Protein AF-A0ABD2Z4D5-F1 (afdb_monomer_lite)

Foldseek 3Di:
DDDDDDDDDPPPDDDPPQDPDPVVLVVQLVVQLVPAPDPVSNVVSNVVSVVSVVVSVVVVVVVVVVVVVVVVVVVVVVVVVVVVVVVVVVVVVVVVVVVVVVVVVVVVVVVVVVVVVVVVVVVVVVVVVVVVVVVVVVCVVVVPPPPPDPPPDDD

Radius of gyration: 56.02 Å; chains: 1; bounding box: 103×20×176 Å

Secondary structure (DSSP, 8-state):
-------------------SSHHHHHHHHHHHHHT-SSHHHHHHHHHHHHHHHHHHHHHHHHHHHHHHHHHHHHHHHHHHHHHHHHHHHHHHHHHHHHHHHHHHHHHHHHHHHHHHHHHHHHHHHHHHHHHHHHHHHHHHHH-TT----------

Organism: NCBI:txid153742

Structure (mmCIF, N/CA/C/O backbone):
data_AF-A0ABD2Z4D5-F1
#
_entry.id   AF-A0ABD2Z4D5-F1
#
loop_
_atom_site.group_PDB
_atom_site.id
_atom_site.type_symbol
_atom_site.label_atom_id
_atom_site.label_alt_id
_atom_site.label_comp_id
_atom_site.label_asym_id
_atom_site.label_entity_id
_atom_site.label_seq_id
_atom_site.pdbx_PDB_ins_code
_atom_site.Cartn_x
_atom_site.Cartn_y
_atom_site.Cartn_z
_atom_site.occupancy
_atom_site.B_iso_or_equiv
_atom_site.auth_seq_id
_atom_site.auth_comp_id
_atom_site.auth_asym_id
_atom_site.auth_atom_id
_atom_site.pdbx_PDB_model_num
ATOM 1 N N . MET A 1 1 ? -31.231 -10.212 92.737 1.00 37.56 1 MET A N 1
ATOM 2 C CA . MET A 1 1 ? -31.276 -8.892 92.064 1.00 37.56 1 MET A CA 1
ATOM 3 C C . MET A 1 1 ? -29.879 -8.637 91.520 1.00 37.56 1 MET A C 1
ATOM 5 O O . MET A 1 1 ? -28.975 -8.630 92.331 1.00 37.56 1 MET A O 1
ATOM 9 N N . ARG A 1 2 ? -29.571 -8.487 90.236 1.00 37.44 2 ARG A N 1
ATOM 10 C CA . ARG A 1 2 ? -30.305 -8.471 88.964 1.00 37.44 2 ARG A CA 1
ATOM 11 C C . ARG A 1 2 ? -29.218 -8.735 87.899 1.00 37.44 2 ARG A C 1
ATOM 13 O O . ARG A 1 2 ? -28.135 -8.176 88.020 1.00 37.44 2 ARG A O 1
ATOM 20 N N . GLN A 1 3 ? -29.515 -9.577 86.913 1.00 41.62 3 GLN A N 1
ATOM 21 C CA . GLN A 1 3 ? -28.791 -9.668 85.636 1.00 41.62 3 GLN A CA 1
ATOM 22 C C . GLN A 1 3 ? -28.778 -8.304 84.931 1.00 41.62 3 GLN A C 1
ATOM 24 O O . GLN A 1 3 ? -29.762 -7.578 85.073 1.00 41.62 3 GLN A O 1
ATOM 29 N N . LEU A 1 4 ? -27.746 -8.020 84.130 1.00 44.22 4 LEU A N 1
ATOM 30 C CA . LEU A 1 4 ? -27.842 -7.209 82.910 1.00 44.22 4 LEU A CA 1
ATOM 31 C C . LEU A 1 4 ? -26.733 -7.635 81.930 1.00 44.22 4 LEU A C 1
ATOM 33 O O . LEU A 1 4 ? -25.563 -7.296 82.097 1.00 44.22 4 LEU A O 1
ATOM 37 N N . GLU A 1 5 ? -27.143 -8.412 80.930 1.00 43.78 5 GLU A N 1
ATOM 38 C CA . GLU A 1 5 ? -26.476 -8.589 79.640 1.00 43.78 5 GLU A CA 1
ATOM 39 C C . GLU A 1 5 ? -26.716 -7.346 78.770 1.00 43.78 5 GLU A C 1
ATOM 41 O O . GLU A 1 5 ? -27.812 -6.788 78.802 1.00 43.78 5 GLU A O 1
ATOM 46 N N . THR A 1 6 ? -25.753 -6.982 77.919 1.00 32.75 6 THR A N 1
ATOM 47 C CA . THR A 1 6 ? -26.018 -6.251 76.666 1.00 32.75 6 THR A CA 1
ATOM 48 C C . THR A 1 6 ? -25.027 -6.695 75.593 1.00 32.75 6 THR A C 1
ATOM 50 O O . THR A 1 6 ? -23.907 -6.201 75.500 1.00 32.75 6 THR A O 1
ATOM 53 N N . THR A 1 7 ? -25.470 -7.716 74.864 1.00 32.50 7 THR A N 1
ATOM 54 C CA . THR A 1 7 ? -25.419 -7.907 73.405 1.00 32.50 7 THR A CA 1
ATOM 55 C C . THR A 1 7 ? -24.371 -7.144 72.588 1.00 32.50 7 THR A C 1
ATOM 57 O O . THR A 1 7 ? -24.482 -5.945 72.334 1.00 32.50 7 THR A O 1
ATOM 60 N N . THR A 1 8 ? -23.439 -7.943 72.072 1.00 34.38 8 THR A N 1
ATOM 61 C CA . THR A 1 8 ? -22.749 -7.873 70.779 1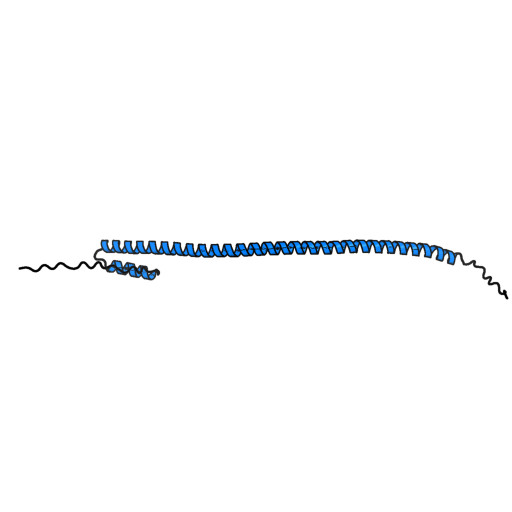.00 34.38 8 THR A CA 1
ATOM 62 C C . THR A 1 8 ? -23.567 -7.193 69.673 1.00 34.38 8 THR A C 1
ATOM 64 O O . THR A 1 8 ? -24.675 -7.625 69.366 1.00 34.38 8 THR A O 1
ATOM 67 N N . SER A 1 9 ? -22.985 -6.174 69.035 1.00 33.88 9 SER A N 1
ATOM 68 C CA . SER A 1 9 ? -23.431 -5.655 67.740 1.00 33.88 9 SER A CA 1
ATOM 69 C C . SER A 1 9 ? -22.491 -6.220 66.675 1.00 33.88 9 SER A C 1
ATOM 71 O O . SER A 1 9 ? -21.377 -5.729 66.501 1.00 33.88 9 SER A O 1
ATOM 73 N N . GLU A 1 10 ? -22.914 -7.304 66.026 1.00 31.98 10 GLU A N 1
ATOM 74 C CA . GLU A 1 10 ? -22.268 -7.844 64.829 1.00 31.98 10 GLU A CA 1
ATOM 75 C C . GLU A 1 10 ? -22.596 -6.934 63.645 1.00 31.98 10 GLU A C 1
ATOM 77 O O . GLU A 1 10 ? -23.712 -6.914 63.128 1.00 31.98 10 GLU A O 1
ATOM 82 N N . ASP A 1 11 ? -21.601 -6.152 63.240 1.00 34.03 11 ASP A N 1
ATOM 83 C CA . ASP A 1 11 ? -21.601 -5.399 61.996 1.00 34.03 11 ASP A CA 1
ATOM 84 C C . ASP A 1 11 ? -21.373 -6.395 60.848 1.00 34.03 11 ASP A C 1
ATOM 86 O O . ASP A 1 11 ? -20.243 -6.774 60.520 1.00 34.03 11 ASP A O 1
ATOM 90 N N . ALA A 1 12 ? -22.469 -6.921 60.300 1.00 34.72 12 ALA A N 1
ATOM 91 C CA . ALA A 1 12 ? -22.448 -7.841 59.171 1.00 34.72 12 ALA A CA 1
ATOM 92 C C . ALA A 1 12 ? -22.035 -7.087 57.897 1.00 34.72 12 ALA A C 1
ATOM 94 O O . ALA A 1 12 ? -22.860 -6.647 57.094 1.00 34.72 12 ALA A O 1
ATOM 95 N N . SER A 1 13 ? -20.722 -6.956 57.712 1.00 42.91 13 SER A N 1
ATOM 96 C CA . SER A 1 13 ? -20.110 -6.582 56.440 1.00 42.91 13 SER A CA 1
ATOM 97 C C . SER A 1 13 ? -20.478 -7.626 55.386 1.00 42.91 13 SER A C 1
ATOM 99 O O . SER A 1 13 ? -19.969 -8.746 55.381 1.00 42.91 13 SER A O 1
ATOM 101 N N . THR A 1 14 ? -21.394 -7.264 54.493 1.00 41.78 14 THR A N 1
ATOM 102 C CA . THR A 1 14 ? -21.738 -8.058 53.312 1.00 41.78 14 THR A CA 1
ATOM 103 C C . THR A 1 14 ? -20.551 -8.035 52.339 1.00 41.78 14 THR A C 1
ATOM 105 O O . THR A 1 14 ? -20.038 -6.955 52.033 1.00 41.78 14 THR A O 1
ATOM 108 N N . PRO A 1 15 ? -20.073 -9.194 51.851 1.00 40.03 15 PRO A N 1
ATOM 109 C CA . PRO A 1 15 ? -18.911 -9.256 50.975 1.00 40.03 15 PRO A CA 1
ATOM 110 C C . PRO A 1 15 ? -19.251 -8.657 49.606 1.00 40.03 15 PRO A C 1
ATOM 112 O O . PRO A 1 15 ? -20.150 -9.119 48.905 1.00 40.03 15 PRO A O 1
ATOM 115 N N . SER A 1 16 ? -18.504 -7.627 49.218 1.00 42.66 16 SER A N 1
ATOM 116 C CA . SER A 1 16 ? -18.571 -6.949 47.926 1.00 42.66 16 SER A CA 1
ATOM 117 C C . SER A 1 16 ? -18.019 -7.834 46.801 1.00 42.66 16 SER A C 1
ATOM 119 O O . SER A 1 16 ? -16.906 -7.627 46.328 1.00 42.66 16 SER A O 1
ATOM 121 N N . ASN A 1 17 ? -18.788 -8.832 46.372 1.00 55.88 17 ASN A N 1
ATOM 122 C CA . ASN A 1 17 ? -18.587 -9.511 45.093 1.00 55.88 17 ASN A CA 1
ATOM 123 C C . ASN A 1 17 ? -19.688 -9.033 44.145 1.00 55.88 17 ASN A C 1
ATOM 125 O O . ASN A 1 17 ? -20.727 -9.680 44.017 1.00 55.88 17 ASN A O 1
ATOM 129 N N . LEU A 1 18 ? -19.499 -7.846 43.555 1.00 65.00 18 LEU A N 1
ATOM 130 C CA . LEU A 1 18 ? -20.475 -7.285 42.621 1.00 65.00 18 L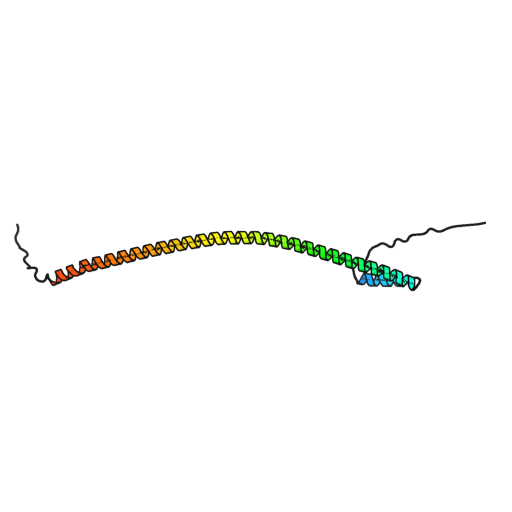EU A CA 1
ATOM 131 C C . LEU A 1 18 ? -20.572 -8.176 41.370 1.00 65.00 18 LEU A C 1
ATOM 133 O O . LEU A 1 18 ? -19.537 -8.578 40.827 1.00 65.00 18 LEU A O 1
ATOM 137 N N . PRO A 1 19 ? -21.786 -8.497 40.900 1.00 68.81 19 PRO A N 1
ATOM 138 C CA . PRO A 1 19 ? -21.946 -9.299 39.702 1.00 68.81 19 PRO A CA 1
ATOM 139 C C . PRO A 1 19 ? -21.519 -8.546 38.436 1.00 68.81 19 PRO A C 1
ATOM 141 O O . PRO A 1 19 ? -21.759 -7.357 38.296 1.00 68.81 19 PRO A O 1
ATOM 144 N N . VAL A 1 20 ? -20.917 -9.255 37.480 1.00 67.94 20 VAL A N 1
ATOM 145 C CA . VAL A 1 20 ? -20.564 -8.713 36.147 1.00 67.94 20 VAL A CA 1
ATOM 146 C C . VAL A 1 20 ? -21.629 -9.068 35.094 1.00 67.94 20 VAL A C 1
ATOM 148 O O . VAL A 1 20 ? -21.680 -8.480 34.026 1.00 67.94 20 VAL A O 1
ATOM 151 N N . ASP A 1 21 ? -22.513 -10.021 35.399 1.00 75.88 21 ASP A N 1
ATOM 152 C CA . ASP A 1 21 ? -23.522 -10.551 34.476 1.00 75.88 21 ASP A CA 1
ATOM 153 C C . ASP A 1 21 ? -24.917 -9.996 34.803 1.00 75.88 21 ASP A C 1
ATOM 155 O O . ASP A 1 21 ? -25.311 -9.974 35.971 1.00 75.88 21 ASP A O 1
ATOM 159 N N . GLY A 1 22 ? -25.667 -9.581 33.778 1.00 71.31 22 GLY A N 1
ATOM 160 C CA . GLY A 1 22 ? -26.996 -8.972 33.907 1.00 71.31 22 GLY A CA 1
ATOM 161 C C . GLY A 1 22 ? -27.987 -9.855 34.667 1.00 71.31 22 GLY A C 1
ATOM 162 O O . GLY A 1 22 ? -28.680 -9.370 35.556 1.00 71.31 22 GLY A O 1
ATOM 163 N N . ALA A 1 23 ? -27.962 -11.169 34.421 1.00 75.06 23 ALA A N 1
ATOM 164 C CA . ALA A 1 23 ? -28.837 -12.125 35.107 1.00 75.06 23 ALA A CA 1
ATOM 165 C C . ALA A 1 23 ? -28.609 -12.162 36.631 1.00 75.06 23 ALA A C 1
ATOM 167 O O . ALA A 1 23 ? -29.531 -12.405 37.406 1.00 75.06 23 ALA A O 1
ATOM 168 N N . LYS A 1 24 ? -27.387 -11.866 37.082 1.00 86.94 24 LYS A N 1
ATOM 169 C CA . LYS A 1 24 ? -27.042 -11.843 38.507 1.00 86.94 24 LYS A CA 1
ATOM 170 C C . LYS A 1 24 ? -27.459 -10.540 39.193 1.00 86.94 24 LYS A C 1
ATOM 172 O O . LYS A 1 24 ? -27.634 -10.534 40.409 1.00 86.94 24 LYS A O 1
ATOM 177 N N . TRP A 1 25 ? -27.610 -9.446 38.442 1.00 90.25 25 TRP A N 1
ATOM 178 C CA . TRP A 1 25 ? -28.141 -8.184 38.968 1.00 90.25 25 TRP A CA 1
ATOM 179 C C . TRP A 1 25 ? -29.637 -8.283 39.255 1.00 90.25 25 TRP A C 1
ATOM 181 O O . TRP A 1 25 ? -30.079 -7.803 40.300 1.00 90.25 25 TRP A O 1
ATOM 191 N N . ASP A 1 26 ? -30.381 -8.975 38.389 1.00 90.12 26 ASP A N 1
ATOM 192 C CA . ASP A 1 26 ? -31.809 -9.244 38.580 1.00 90.12 26 ASP A CA 1
ATOM 193 C C . ASP A 1 26 ? -32.051 -10.080 39.848 1.00 90.12 26 ASP A C 1
ATOM 195 O O . ASP A 1 26 ? -32.858 -9.709 40.703 1.00 90.12 26 ASP A O 1
ATOM 199 N N . GLU A 1 27 ? -31.301 -11.174 40.021 1.00 90.94 27 GLU A N 1
ATOM 200 C CA . GLU A 1 27 ? -31.387 -12.032 41.210 1.00 90.94 27 GLU A CA 1
ATOM 201 C C . GLU A 1 27 ? -31.007 -11.286 42.497 1.00 90.94 27 GLU A C 1
ATOM 203 O O . GLU A 1 27 ? -31.696 -11.405 43.513 1.00 90.94 27 GLU A O 1
ATOM 208 N N . LEU A 1 28 ? -29.936 -10.486 42.462 1.00 91.62 28 LEU A N 1
ATOM 209 C CA . LEU A 1 28 ? -29.464 -9.727 43.619 1.00 91.62 28 LEU A CA 1
ATOM 210 C C . LEU A 1 28 ? -30.457 -8.631 44.028 1.00 91.62 28 LEU A C 1
ATOM 212 O O . LEU A 1 28 ? -30.705 -8.450 45.220 1.00 91.62 28 LEU A O 1
ATOM 216 N N . LEU A 1 29 ? -31.076 -7.950 43.058 1.00 93.12 29 LEU A N 1
ATOM 217 C CA . LEU A 1 29 ? -32.112 -6.949 43.307 1.00 93.12 29 LEU A CA 1
ATOM 218 C C . LEU A 1 29 ? -33.355 -7.572 43.954 1.00 93.12 29 LEU A C 1
ATOM 220 O O . LEU A 1 29 ? -33.835 -7.078 44.975 1.00 93.12 29 LEU A O 1
ATOM 224 N N . VAL A 1 30 ? -33.864 -8.666 43.378 1.00 94.06 30 VAL A N 1
ATOM 225 C CA . VAL A 1 30 ? -35.057 -9.356 43.890 1.00 94.06 30 VAL A CA 1
ATOM 226 C C . VAL A 1 30 ? -34.796 -9.927 45.283 1.00 94.06 30 VAL A C 1
ATOM 228 O O . VAL A 1 30 ? -35.632 -9.771 46.172 1.00 94.06 30 VAL A O 1
ATOM 231 N N . ASN A 1 31 ? -33.629 -10.533 45.508 1.00 93.56 31 ASN A N 1
ATOM 232 C CA . ASN A 1 31 ? -33.254 -11.077 46.810 1.00 93.56 31 ASN A CA 1
ATOM 233 C C . ASN A 1 31 ? -33.138 -9.979 47.886 1.00 93.56 31 ASN A C 1
ATOM 235 O O . ASN A 1 31 ? -33.664 -10.136 48.986 1.00 93.56 31 ASN A O 1
ATOM 239 N N . GLU A 1 32 ? -32.512 -8.840 47.579 1.00 93.25 32 GLU A N 1
ATOM 240 C CA . GLU A 1 32 ? -32.422 -7.709 48.516 1.00 93.25 32 GLU A CA 1
ATOM 241 C C . GLU A 1 32 ? -33.792 -7.100 48.845 1.00 93.25 32 GLU A C 1
ATOM 243 O O . GLU A 1 32 ? -34.065 -6.759 49.997 1.00 93.25 32 GLU A O 1
ATOM 248 N N . MET A 1 33 ? -34.697 -7.009 47.867 1.00 93.25 33 MET A N 1
ATOM 249 C CA . MET A 1 33 ? -36.057 -6.522 48.107 1.00 93.25 33 MET A CA 1
ATOM 250 C C . MET A 1 33 ? -36.907 -7.511 48.919 1.00 93.25 33 MET A C 1
ATOM 252 O O . MET A 1 33 ? -37.667 -7.081 49.786 1.00 93.25 33 MET A O 1
ATOM 256 N N . MET A 1 34 ? -36.775 -8.821 48.685 1.00 92.25 34 MET A N 1
A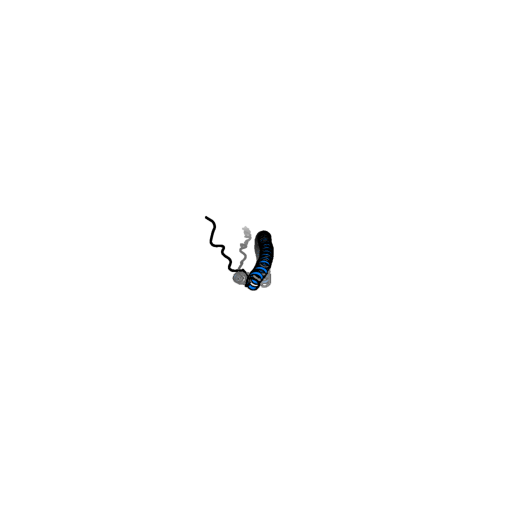TOM 257 C CA . MET A 1 34 ? -37.522 -9.858 49.418 1.00 92.25 34 MET A CA 1
ATOM 258 C C . MET A 1 34 ? -37.114 -9.963 50.892 1.00 92.25 34 MET A C 1
ATOM 260 O O . MET A 1 34 ? -37.938 -10.327 51.726 1.00 92.25 34 MET A O 1
ATOM 264 N N . ASN A 1 35 ? -35.873 -9.601 51.224 1.00 93.56 35 ASN A N 1
ATOM 265 C CA . ASN A 1 35 ? -35.365 -9.582 52.599 1.00 93.56 35 ASN A CA 1
ATOM 266 C C . ASN A 1 35 ? -35.639 -8.258 53.341 1.00 93.56 35 ASN A C 1
ATOM 268 O O . ASN A 1 35 ? -35.149 -8.059 54.454 1.00 93.56 35 ASN A O 1
ATOM 272 N N . SER A 1 36 ? -36.399 -7.339 52.740 1.00 94.75 36 SER A N 1
ATOM 273 C CA . SER A 1 36 ? -36.720 -6.050 53.353 1.00 94.75 36 SER A CA 1
ATOM 274 C C . SER A 1 36 ? -37.814 -6.158 54.421 1.00 94.75 36 SER A C 1
ATOM 276 O O . SER A 1 36 ? -38.735 -6.969 54.336 1.00 94.75 36 SER A O 1
ATOM 278 N N . THR A 1 37 ? -37.736 -5.300 55.439 1.00 92.25 37 THR A N 1
ATOM 279 C CA . THR A 1 37 ? -38.720 -5.261 56.547 1.00 92.25 37 THR A CA 1
ATOM 280 C C . THR A 1 37 ? -39.862 -4.271 56.317 1.00 92.25 37 THR A C 1
ATOM 282 O O . THR A 1 37 ? -40.870 -4.301 57.023 1.00 92.25 37 THR A O 1
ATOM 285 N N . SER A 1 38 ? -39.727 -3.383 55.331 1.00 94.81 38 SER A N 1
ATOM 286 C CA . SER A 1 38 ? -40.756 -2.423 54.938 1.00 94.81 38 SER A CA 1
ATOM 287 C C . SER A 1 38 ? -40.584 -2.003 53.482 1.00 94.81 38 SER A C 1
ATOM 289 O O . SER A 1 38 ? -39.517 -2.159 52.892 1.00 94.81 38 SER A O 1
ATOM 291 N N . VAL A 1 39 ? -41.622 -1.390 52.913 1.00 93.56 39 VAL A N 1
ATOM 292 C CA . VAL A 1 39 ? -41.579 -0.852 51.546 1.00 93.56 39 VAL A CA 1
ATOM 293 C C . VAL A 1 39 ? -40.484 0.210 51.380 1.00 93.56 39 VAL A C 1
ATOM 295 O O . VAL A 1 39 ? -39.875 0.300 50.316 1.00 93.56 39 VAL A O 1
ATOM 298 N N . ASP A 1 40 ? -40.206 1.012 52.408 1.00 95.19 40 ASP A N 1
ATOM 299 C CA . ASP A 1 40 ? -39.171 2.046 52.324 1.00 95.19 40 ASP A CA 1
ATOM 300 C C . ASP A 1 40 ? -37.755 1.464 52.454 1.00 95.19 40 ASP A C 1
ATOM 302 O O . ASP A 1 40 ? -36.851 1.913 51.747 1.00 95.19 40 ASP A O 1
ATOM 306 N N . ASP A 1 41 ? -37.582 0.401 53.248 1.00 93.31 41 ASP A N 1
ATOM 307 C CA . ASP A 1 41 ? -36.348 -0.401 53.290 1.00 93.31 41 ASP A CA 1
ATOM 308 C C . ASP A 1 41 ? -36.093 -1.091 51.935 1.00 93.31 41 ASP A C 1
ATOM 310 O O . ASP A 1 41 ? -34.998 -0.997 51.381 1.00 93.31 41 ASP A O 1
ATOM 314 N N . ALA A 1 42 ? -37.131 -1.669 51.316 1.00 95.56 42 ALA A N 1
ATOM 315 C CA . ALA A 1 42 ? -37.049 -2.256 49.976 1.00 95.56 42 ALA A CA 1
ATOM 316 C C . ALA A 1 42 ? -36.580 -1.236 48.926 1.00 95.56 42 ALA A C 1
ATOM 318 O O . ALA A 1 42 ? -35.702 -1.528 48.115 1.00 95.56 42 ALA A O 1
ATOM 319 N N . LYS A 1 43 ? -37.136 -0.014 48.952 1.00 94.69 43 LYS A N 1
ATOM 320 C CA . LYS A 1 43 ? -36.734 1.078 48.047 1.00 94.69 43 LYS A CA 1
ATOM 321 C C . LYS A 1 43 ? -35.292 1.514 48.280 1.00 94.69 43 LYS A C 1
ATOM 323 O O . LYS A 1 43 ? -34.591 1.804 47.313 1.00 94.69 43 LYS A O 1
ATOM 328 N N . PHE A 1 44 ? -34.858 1.601 49.537 1.00 95.38 44 PHE A N 1
ATOM 329 C CA . PHE A 1 44 ? -33.481 1.959 49.870 1.00 95.38 44 PHE A CA 1
ATOM 330 C C . PHE A 1 44 ? -32.497 0.915 49.331 1.00 95.38 44 PHE A C 1
ATOM 332 O O . PHE A 1 44 ? -31.541 1.269 48.639 1.00 95.38 44 PHE A O 1
ATOM 339 N N . ARG A 1 45 ? -32.776 -0.370 49.572 1.00 93.69 45 ARG A N 1
ATOM 340 C CA . ARG A 1 45 ? -31.971 -1.487 49.062 1.00 93.69 45 ARG A CA 1
ATOM 341 C C . ARG A 1 45 ? -31.936 -1.511 47.538 1.00 93.69 45 ARG A C 1
ATOM 343 O O . ARG A 1 45 ? -30.854 -1.567 46.963 1.00 93.69 45 ARG A O 1
ATOM 350 N N . ALA A 1 46 ? -33.089 -1.356 46.885 1.00 95.25 46 ALA A N 1
ATOM 351 C CA . ALA A 1 46 ? -33.177 -1.287 45.428 1.00 95.25 46 ALA A CA 1
ATOM 352 C C . ALA A 1 46 ? -32.341 -0.136 44.846 1.00 95.25 46 ALA A C 1
ATOM 354 O O . ALA A 1 46 ? -31.594 -0.345 43.894 1.00 95.25 46 ALA A O 1
ATOM 355 N N . ARG A 1 47 ? -32.400 1.064 45.444 1.00 95.06 47 ARG A N 1
ATOM 356 C CA . ARG A 1 47 ? -31.549 2.194 45.025 1.00 95.06 47 ARG A CA 1
ATOM 357 C C . ARG A 1 47 ? -30.068 1.867 45.145 1.00 95.06 47 ARG A C 1
ATOM 359 O O . ARG A 1 47 ? -29.334 2.105 44.197 1.00 95.06 47 ARG A O 1
ATOM 366 N N . LYS A 1 48 ? -29.641 1.284 46.266 1.00 93.56 48 LYS A N 1
ATOM 367 C CA . LYS A 1 48 ? -28.236 0.918 46.483 1.00 93.56 48 LYS A CA 1
ATOM 368 C C . LYS A 1 48 ? -27.741 -0.102 45.451 1.00 93.56 48 LYS A C 1
ATOM 370 O O . LYS A 1 48 ? -26.630 0.026 44.948 1.00 93.56 48 LYS A O 1
ATOM 375 N N . VAL A 1 49 ? -28.565 -1.095 45.108 1.00 94.25 49 VAL A N 1
ATOM 376 C CA . VAL A 1 49 ? -28.239 -2.080 44.062 1.00 94.25 49 VAL A CA 1
ATOM 377 C C . VAL A 1 49 ? -28.127 -1.411 42.689 1.00 94.25 49 VAL A C 1
ATOM 379 O O . VAL A 1 49 ? -27.177 -1.688 41.961 1.00 94.25 49 VAL A O 1
ATOM 382 N N . LEU A 1 50 ? -29.040 -0.497 42.350 1.00 93.94 50 LEU A N 1
ATOM 383 C CA . LEU A 1 50 ? -29.006 0.230 41.077 1.00 93.94 50 LEU A CA 1
ATOM 384 C C . LEU A 1 50 ? -27.820 1.204 40.975 1.00 93.94 50 LEU A C 1
ATOM 386 O O . LEU A 1 50 ? -27.183 1.261 39.930 1.00 93.94 50 LEU A O 1
ATOM 390 N N . GLU A 1 51 ? -27.454 1.909 42.047 1.00 94.44 51 GLU A N 1
ATOM 391 C CA . GLU A 1 51 ? -26.244 2.751 42.078 1.00 94.44 51 GLU A CA 1
ATOM 392 C C . GLU A 1 51 ? -24.969 1.915 41.861 1.00 94.44 51 GLU A C 1
ATOM 394 O O . GLU A 1 51 ? -24.072 2.285 41.095 1.00 94.44 51 GLU A O 1
ATOM 399 N N . ASN A 1 52 ? -24.901 0.740 42.488 1.00 90.75 52 ASN A N 1
ATOM 400 C CA . ASN A 1 52 ? -23.813 -0.217 42.292 1.00 90.75 52 ASN A CA 1
ATOM 401 C C . ASN A 1 52 ? -23.767 -0.762 40.852 1.00 90.75 52 ASN A C 1
ATOM 403 O O . ASN A 1 52 ? -22.690 -0.958 40.290 1.00 90.75 52 ASN A O 1
ATOM 407 N N . PHE A 1 53 ? -24.924 -0.977 40.231 1.00 91.56 53 PHE A N 1
ATOM 408 C CA . PHE A 1 53 ? -25.017 -1.389 38.833 1.00 91.56 53 PHE A CA 1
ATOM 409 C C . PHE A 1 53 ? -24.551 -0.283 37.876 1.00 91.56 53 PHE A C 1
ATOM 411 O O . PHE A 1 53 ? -23.728 -0.527 36.994 1.00 91.56 53 PHE A O 1
ATOM 418 N N . GLU A 1 54 ? -25.010 0.955 38.077 1.00 91.75 54 GLU A N 1
ATOM 419 C CA . GLU A 1 54 ? -24.601 2.109 37.270 1.00 91.75 54 GLU A CA 1
ATOM 420 C C . GLU A 1 54 ? -23.091 2.358 37.343 1.00 91.75 54 GLU A C 1
ATOM 422 O O . GLU A 1 54 ? -22.448 2.653 36.329 1.00 91.75 54 GLU A O 1
ATOM 427 N N . THR A 1 55 ? -22.512 2.233 38.539 1.00 91.38 55 THR A N 1
ATOM 428 C CA . THR A 1 55 ? -21.063 2.351 38.726 1.00 91.38 55 THR A CA 1
ATOM 429 C C . THR A 1 55 ? -20.317 1.229 38.009 1.00 91.38 55 THR A C 1
ATOM 431 O O . THR A 1 55 ? -19.372 1.539 37.285 1.00 91.38 55 THR A O 1
ATOM 434 N N . SER A 1 56 ? -20.789 -0.020 38.101 1.00 89.56 56 SER A N 1
ATOM 435 C CA . SER A 1 56 ? -20.221 -1.165 37.372 1.00 89.56 56 SER A CA 1
ATOM 436 C C . SER A 1 56 ? -20.237 -0.965 35.852 1.00 89.56 56 SER A C 1
ATOM 438 O O . SER A 1 56 ? -19.211 -1.154 35.195 1.00 89.56 56 SER A O 1
ATOM 440 N N . ILE A 1 57 ? -21.362 -0.517 35.279 1.00 89.81 57 ILE A N 1
ATOM 441 C CA . ILE A 1 57 ? -21.462 -0.229 33.837 1.00 89.81 57 ILE A CA 1
ATOM 442 C C . ILE A 1 57 ? -20.481 0.872 33.437 1.00 89.81 57 ILE A C 1
ATOM 444 O O . ILE A 1 57 ? -19.804 0.778 32.412 1.00 89.81 57 ILE A O 1
ATOM 448 N N . ARG A 1 58 ? -20.396 1.944 34.233 1.00 89.50 58 ARG A N 1
ATOM 449 C CA . ARG A 1 58 ? -19.508 3.070 33.931 1.00 89.50 58 ARG A CA 1
ATOM 450 C C . ARG A 1 58 ? -18.043 2.644 33.947 1.00 89.50 58 ARG A C 1
ATOM 452 O O . ARG A 1 58 ? -17.293 3.069 33.069 1.00 89.50 58 ARG A O 1
ATOM 459 N N . THR A 1 59 ? -17.642 1.820 34.914 1.00 88.50 59 THR A N 1
ATOM 460 C CA . THR A 1 59 ? -16.274 1.296 34.995 1.00 88.50 59 THR A CA 1
ATOM 461 C C . THR A 1 59 ? -15.969 0.347 33.846 1.00 88.50 59 THR A C 1
ATOM 463 O O . THR A 1 59 ? -14.948 0.520 33.188 1.00 88.50 59 THR A O 1
ATOM 466 N N . GLU A 1 60 ? -16.871 -0.583 33.530 1.00 88.62 60 GLU A N 1
ATOM 467 C CA . GLU A 1 60 ? -16.688 -1.523 32.421 1.00 88.62 60 GLU A CA 1
ATOM 468 C C . GLU A 1 60 ? -16.585 -0.791 31.079 1.00 88.62 60 GLU A C 1
ATOM 470 O O . GLU A 1 60 ? -15.674 -1.045 30.290 1.00 88.62 60 GLU A O 1
ATOM 475 N N . SER A 1 61 ? -17.472 0.179 30.837 1.00 87.94 61 SER A N 1
ATOM 476 C CA . SER A 1 61 ? -17.425 1.004 29.633 1.00 87.94 61 SER A CA 1
ATOM 477 C C . SER A 1 61 ? -16.122 1.797 29.546 1.00 87.94 61 SER A C 1
ATOM 479 O O . SER A 1 61 ? -15.526 1.850 28.470 1.00 87.94 61 SER A O 1
ATOM 481 N N . ALA A 1 62 ? -15.663 2.403 30.645 1.00 90.62 62 ALA A N 1
ATOM 482 C CA . ALA A 1 62 ? -14.405 3.143 30.663 1.00 90.62 62 ALA A CA 1
ATOM 483 C C . ALA A 1 62 ? -13.217 2.221 30.347 1.00 90.62 62 ALA A C 1
ATOM 485 O O . ALA A 1 62 ? -12.461 2.497 29.414 1.00 90.62 62 ALA A O 1
ATOM 486 N N . GLU A 1 63 ? -13.114 1.081 31.032 1.00 90.44 63 GLU A N 1
ATOM 487 C CA . GLU A 1 63 ? -12.059 0.093 30.803 1.00 90.44 63 GLU A CA 1
ATOM 488 C C . GLU A 1 63 ? -12.064 -0.456 29.376 1.00 90.44 63 GLU A C 1
ATOM 490 O O . GLU A 1 63 ? -11.001 -0.610 28.773 1.00 90.44 63 GLU A O 1
ATOM 495 N N . ASN A 1 64 ? -13.240 -0.751 28.817 1.00 91.81 64 ASN A N 1
ATOM 496 C CA . ASN A 1 64 ? -13.349 -1.251 27.452 1.00 91.81 64 ASN A CA 1
ATOM 497 C C . ASN A 1 64 ? -12.872 -0.199 26.441 1.00 91.81 64 ASN A C 1
ATOM 499 O O . ASN A 1 64 ? -12.070 -0.508 25.559 1.00 91.81 64 ASN A O 1
ATOM 503 N N . THR A 1 65 ? -13.271 1.067 26.620 1.00 93.75 65 THR A N 1
ATOM 504 C CA . THR A 1 65 ? -12.788 2.153 25.751 1.00 93.75 65 THR A CA 1
ATOM 505 C C . THR A 1 65 ? -11.285 2.378 25.881 1.00 93.75 65 THR A C 1
ATOM 507 O O . THR A 1 65 ? -10.626 2.709 24.898 1.00 93.75 65 THR A O 1
ATOM 510 N N . ASP A 1 66 ? -10.707 2.196 27.068 1.00 95.00 66 ASP A N 1
ATOM 511 C CA . ASP A 1 66 ? -9.269 2.361 27.269 1.00 95.00 66 ASP A CA 1
ATOM 512 C C . ASP A 1 66 ? -8.468 1.207 26.658 1.00 95.00 66 ASP A C 1
ATOM 514 O O . ASP A 1 66 ? -7.447 1.455 26.009 1.00 95.00 66 ASP A O 1
ATOM 518 N N . LYS A 1 67 ? -8.967 -0.032 26.760 1.00 95.75 67 LYS A N 1
ATOM 519 C CA . LYS A 1 67 ? -8.410 -1.193 26.046 1.00 95.75 67 LYS A CA 1
ATOM 520 C C . LYS A 1 67 ? -8.430 -0.965 24.534 1.00 95.75 67 LYS A C 1
ATOM 522 O O . LYS A 1 67 ? -7.403 -1.132 23.877 1.00 95.75 67 LYS A O 1
ATOM 527 N N . GLU A 1 68 ? -9.558 -0.513 23.987 1.00 95.75 68 GLU A N 1
ATOM 528 C CA . GLU A 1 68 ? -9.691 -0.209 22.559 1.00 95.75 68 GLU A CA 1
ATOM 529 C C . GLU A 1 68 ? -8.721 0.900 22.115 1.00 95.75 68 GLU A C 1
ATOM 531 O O . GLU A 1 68 ? -8.014 0.748 21.118 1.00 95.75 68 GLU A O 1
ATOM 536 N N . LYS A 1 69 ? -8.597 1.989 22.888 1.00 96.69 69 LYS A N 1
ATOM 537 C CA . LYS A 1 69 ? -7.636 3.071 22.604 1.00 96.69 69 LYS A CA 1
ATOM 538 C C . LYS A 1 69 ? -6.191 2.577 22.562 1.00 96.69 69 LYS A C 1
ATOM 540 O O . LYS A 1 69 ? -5.418 3.071 21.741 1.00 96.69 69 LYS A O 1
ATOM 545 N N . ILE A 1 70 ? -5.803 1.664 23.455 1.00 97.38 70 ILE A N 1
ATOM 546 C CA . ILE A 1 70 ? -4.448 1.094 23.474 1.00 97.38 70 ILE A CA 1
ATOM 547 C C . ILE A 1 70 ? -4.204 0.299 22.191 1.00 97.38 70 ILE A C 1
ATOM 549 O O . ILE A 1 70 ? -3.236 0.583 21.486 1.00 97.38 70 ILE A O 1
ATOM 553 N N . ILE A 1 71 ? -5.121 -0.605 21.840 1.00 97.31 71 ILE A N 1
ATOM 554 C CA . ILE A 1 71 ? -5.024 -1.427 20.624 1.00 97.31 71 ILE A CA 1
ATOM 555 C C . ILE A 1 71 ? -4.934 -0.538 19.374 1.00 97.31 71 ILE A C 1
ATOM 557 O O . ILE A 1 71 ? -4.059 -0.730 18.530 1.00 97.31 71 ILE A O 1
ATOM 561 N N . LEU A 1 72 ? -5.785 0.488 19.271 1.00 98.12 72 LEU A N 1
ATOM 562 C CA . LEU A 1 72 ? -5.765 1.421 18.143 1.00 98.12 72 LEU A CA 1
ATOM 563 C C . LEU A 1 72 ? -4.451 2.211 18.060 1.00 98.12 72 LEU A C 1
ATOM 565 O O . LEU A 1 72 ? -3.922 2.414 16.967 1.00 98.12 72 LEU A O 1
ATOM 569 N N . LYS A 1 73 ? -3.887 2.645 19.194 1.00 98.00 73 LYS A N 1
ATOM 570 C CA . LYS A 1 73 ? -2.586 3.335 19.220 1.00 98.00 73 LYS A CA 1
ATOM 571 C C . LYS A 1 73 ? -1.448 2.429 18.758 1.00 98.00 73 LYS A C 1
ATOM 573 O O . LYS A 1 73 ? -0.579 2.887 18.013 1.00 98.00 73 LYS A O 1
ATOM 578 N N . GLU A 1 74 ? -1.444 1.170 19.185 1.00 97.81 74 GLU A N 1
ATOM 579 C CA . GLU A 1 74 ? -0.453 0.186 18.747 1.00 97.81 74 GLU A CA 1
ATOM 580 C C . GLU A 1 74 ? -0.550 -0.065 17.241 1.00 97.81 74 GLU A C 1
ATOM 582 O O . GLU A 1 74 ? 0.472 -0.060 16.548 1.00 97.81 74 GLU A O 1
ATOM 587 N N . GLU A 1 75 ? -1.770 -0.182 16.716 1.00 98.06 75 GLU A N 1
ATOM 588 C CA . GLU A 1 75 ? -2.003 -0.393 15.290 1.00 98.06 75 GLU A CA 1
ATOM 589 C C . GLU A 1 75 ? -1.567 0.803 14.441 1.00 98.06 75 GLU A C 1
ATOM 591 O O . GLU A 1 75 ? -0.845 0.639 13.456 1.00 98.06 75 GLU A O 1
ATOM 596 N N . ILE A 1 76 ? -1.894 2.025 14.868 1.00 98.19 76 ILE A N 1
ATOM 597 C CA . ILE A 1 76 ? -1.400 3.253 14.228 1.00 98.19 76 ILE A CA 1
ATOM 598 C C . ILE A 1 76 ? 0.134 3.277 14.228 1.00 98.19 76 ILE A C 1
ATOM 600 O O . ILE A 1 76 ? 0.754 3.617 13.217 1.00 98.19 76 ILE A O 1
ATOM 604 N N . GLY A 1 77 ? 0.766 2.890 15.340 1.00 98.25 77 GLY A N 1
ATOM 605 C CA . GLY A 1 77 ? 2.222 2.809 15.446 1.00 98.25 77 GLY A CA 1
ATOM 606 C C . GLY A 1 77 ? 2.838 1.785 14.488 1.00 98.25 77 GLY A C 1
ATOM 607 O O . GLY A 1 77 ? 3.884 2.054 13.888 1.00 98.25 77 GLY A O 1
ATOM 608 N N . ARG A 1 78 ? 2.194 0.627 14.312 1.00 98.44 78 ARG A N 1
ATOM 609 C CA . ARG A 1 78 ? 2.597 -0.408 13.348 1.00 98.44 78 ARG A CA 1
ATOM 610 C C . ARG A 1 78 ? 2.494 0.109 11.914 1.00 98.44 78 ARG A C 1
ATOM 612 O O . ARG A 1 78 ? 3.497 0.116 11.199 1.00 98.44 78 ARG A O 1
ATOM 619 N N . LEU A 1 79 ? 1.331 0.639 11.538 1.00 98.50 79 LEU A N 1
ATOM 620 C CA . LEU A 1 79 ? 1.072 1.188 10.205 1.00 98.50 79 LEU A CA 1
ATOM 621 C C . LEU A 1 79 ? 2.016 2.348 9.868 1.00 98.50 79 LEU A C 1
ATOM 623 O O . LEU A 1 79 ? 2.492 2.456 8.739 1.00 98.50 79 LEU A O 1
ATOM 627 N N . ALA A 1 80 ? 2.356 3.199 10.839 1.00 98.31 80 ALA A N 1
ATOM 628 C CA . ALA A 1 80 ? 3.322 4.275 10.639 1.00 98.31 80 ALA A CA 1
ATOM 629 C C . ALA A 1 80 ? 4.725 3.740 10.296 1.00 98.31 80 ALA A C 1
ATOM 631 O O . ALA A 1 80 ? 5.380 4.260 9.386 1.00 98.31 80 ALA A O 1
ATOM 632 N N . LYS A 1 81 ? 5.184 2.682 10.979 1.00 98.25 81 LYS A N 1
ATOM 633 C CA . LYS A 1 81 ? 6.474 2.031 10.687 1.00 98.25 81 LYS A CA 1
ATOM 634 C C . LYS A 1 81 ? 6.474 1.407 9.291 1.00 98.25 81 LYS A C 1
ATOM 636 O O . LYS A 1 81 ? 7.420 1.618 8.530 1.00 98.25 81 LYS A O 1
ATOM 641 N N . GLU A 1 82 ? 5.405 0.705 8.930 1.00 98.25 82 GLU A N 1
ATOM 642 C CA . GLU A 1 82 ? 5.237 0.126 7.592 1.00 98.25 82 GLU A CA 1
ATOM 643 C C . GLU A 1 82 ? 5.217 1.204 6.506 1.00 98.25 82 GLU A C 1
ATOM 645 O O . GLU A 1 82 ? 5.903 1.079 5.492 1.00 98.25 82 GLU A O 1
ATOM 650 N N . ASN A 1 83 ? 4.525 2.322 6.740 1.00 98.44 83 ASN A N 1
ATOM 651 C CA . ASN A 1 83 ? 4.477 3.441 5.803 1.00 98.44 83 ASN A CA 1
ATOM 652 C C . ASN A 1 83 ? 5.871 4.028 5.527 1.00 98.44 83 ASN A C 1
ATOM 654 O O . ASN A 1 83 ? 6.191 4.364 4.385 1.00 98.44 83 ASN A O 1
ATOM 658 N N . VAL A 1 84 ? 6.728 4.118 6.550 1.00 98.50 84 VAL A N 1
ATOM 659 C CA . VAL A 1 84 ? 8.121 4.563 6.389 1.00 98.50 84 VAL A CA 1
ATOM 660 C C . VAL A 1 84 ? 8.928 3.570 5.551 1.00 98.50 84 VAL A C 1
ATOM 662 O O . VAL A 1 84 ? 9.675 3.992 4.664 1.00 98.50 84 VAL A O 1
ATOM 665 N N . ILE A 1 85 ? 8.774 2.266 5.794 1.00 98.50 85 ILE A N 1
ATOM 666 C CA . ILE A 1 85 ? 9.444 1.215 5.012 1.00 98.50 85 ILE A CA 1
ATOM 667 C C . ILE A 1 85 ? 9.002 1.283 3.547 1.00 98.50 85 ILE A C 1
ATOM 669 O O . ILE A 1 85 ? 9.850 1.314 2.654 1.00 98.50 85 ILE A O 1
ATOM 673 N N . LEU A 1 86 ? 7.697 1.397 3.296 1.00 98.56 86 LEU A N 1
ATOM 674 C CA . LEU A 1 86 ? 7.136 1.509 1.951 1.00 98.56 86 LEU A CA 1
ATOM 675 C C . LEU A 1 86 ? 7.628 2.767 1.230 1.00 98.56 86 LEU A C 1
ATOM 677 O O . LEU A 1 86 ? 8.088 2.676 0.095 1.00 98.56 86 LEU A O 1
ATOM 681 N N . LYS A 1 87 ? 7.629 3.932 1.892 1.00 98.62 87 LYS A N 1
ATOM 682 C CA . LYS A 1 87 ? 8.179 5.175 1.321 1.00 98.62 87 LYS A CA 1
ATOM 683 C C . LYS A 1 87 ? 9.642 5.018 0.908 1.00 98.62 87 LYS A C 1
ATOM 685 O O . LYS A 1 87 ? 10.025 5.459 -0.176 1.00 98.62 87 LYS A O 1
ATOM 690 N N . ARG A 1 88 ? 10.459 4.357 1.736 1.00 98.38 88 ARG A N 1
ATOM 691 C CA . ARG A 1 88 ? 11.863 4.062 1.404 1.00 98.38 88 ARG A CA 1
ATOM 692 C C . ARG A 1 88 ? 11.977 3.108 0.216 1.00 98.38 88 ARG A C 1
ATOM 694 O O . ARG A 1 88 ? 12.763 3.375 -0.689 1.00 98.38 88 ARG A O 1
ATOM 701 N N . ALA A 1 89 ? 11.188 2.036 0.194 1.00 98.31 89 ALA A N 1
ATOM 702 C CA . ALA A 1 89 ? 11.184 1.070 -0.902 1.00 98.31 89 ALA A CA 1
ATOM 703 C C . ALA A 1 89 ? 10.809 1.730 -2.239 1.00 98.31 89 ALA A C 1
ATOM 705 O O . ALA A 1 89 ? 11.524 1.566 -3.228 1.00 98.31 89 ALA A O 1
ATOM 706 N N . VAL A 1 90 ? 9.756 2.552 -2.245 1.00 98.38 90 VAL A N 1
ATOM 707 C CA . VAL A 1 90 ? 9.305 3.305 -3.424 1.00 98.38 90 VAL A CA 1
ATOM 708 C C . VAL A 1 90 ? 10.379 4.282 -3.903 1.00 98.38 90 VAL A C 1
ATOM 710 O O . VAL A 1 90 ? 10.664 4.338 -5.098 1.00 98.38 90 VAL A O 1
ATOM 713 N N . ALA A 1 91 ? 11.033 5.013 -2.995 1.00 98.19 91 ALA A N 1
ATOM 714 C CA . ALA A 1 91 ? 12.118 5.921 -3.364 1.00 98.19 91 ALA A CA 1
ATOM 715 C C . ALA A 1 91 ? 13.297 5.176 -4.021 1.00 98.19 91 ALA A C 1
ATOM 717 O O . ALA A 1 91 ? 13.795 5.599 -5.065 1.00 98.19 91 ALA A O 1
ATOM 718 N N . ILE A 1 92 ? 13.707 4.034 -3.456 1.00 97.88 92 ILE A N 1
ATOM 719 C CA . ILE A 1 92 ? 14.771 3.190 -4.022 1.00 97.88 92 ILE A CA 1
ATOM 720 C C . ILE A 1 92 ? 14.367 2.670 -5.406 1.00 97.88 92 ILE A C 1
ATOM 722 O O . ILE A 1 92 ? 15.169 2.712 -6.344 1.00 97.88 92 ILE A O 1
ATOM 726 N N . GLN A 1 93 ? 13.131 2.193 -5.552 1.00 97.62 93 GLN A N 1
ATOM 727 C CA . GLN A 1 93 ? 12.621 1.685 -6.820 1.00 97.62 93 GLN A CA 1
ATOM 728 C C . GLN A 1 93 ? 12.584 2.776 -7.891 1.00 97.62 93 GLN A C 1
ATOM 730 O O . GLN A 1 93 ? 13.031 2.533 -9.011 1.00 97.62 93 GLN A O 1
ATOM 735 N N . HIS A 1 94 ? 12.130 3.980 -7.545 1.00 97.88 94 HIS A N 1
ATOM 736 C CA . HIS A 1 94 ? 12.103 5.112 -8.465 1.00 97.88 94 HIS A CA 1
ATOM 737 C C . HIS A 1 94 ? 13.514 5.463 -8.960 1.00 97.88 94 HIS A C 1
ATOM 739 O O . HIS A 1 94 ? 13.731 5.578 -10.167 1.00 97.88 94 HIS A O 1
ATOM 745 N N . VAL A 1 95 ? 14.505 5.550 -8.066 1.00 96.75 95 VAL A N 1
ATOM 746 C CA . VAL A 1 95 ? 15.901 5.824 -8.457 1.00 96.75 95 VAL A CA 1
ATOM 747 C C . VAL A 1 95 ? 16.434 4.750 -9.411 1.00 96.75 95 VAL A C 1
ATOM 749 O O . VAL A 1 95 ? 17.039 5.076 -10.435 1.00 96.75 95 VAL A O 1
ATOM 752 N N . ARG A 1 96 ? 16.180 3.468 -9.118 1.00 95.69 96 ARG A N 1
ATOM 753 C CA . ARG A 1 96 ? 16.602 2.349 -9.977 1.00 95.69 96 ARG A CA 1
ATOM 754 C C . ARG A 1 96 ? 15.934 2.393 -11.349 1.00 95.69 96 ARG A C 1
ATOM 756 O O . ARG A 1 96 ? 16.618 2.259 -12.359 1.00 95.69 96 ARG A O 1
ATOM 763 N N . GLN A 1 97 ? 14.622 2.616 -11.393 1.00 95.38 97 GLN A N 1
ATOM 764 C CA . GLN A 1 97 ? 13.879 2.725 -12.649 1.00 95.38 97 GLN A CA 1
ATOM 765 C C . GLN A 1 97 ? 14.372 3.896 -13.493 1.00 95.38 97 GLN A C 1
ATOM 767 O O . GLN A 1 97 ? 14.619 3.713 -14.681 1.00 95.38 97 GLN A O 1
ATOM 772 N N . LYS A 1 98 ? 14.596 5.065 -12.883 1.00 96.06 98 LYS A N 1
ATOM 773 C CA . LYS A 1 98 ? 15.123 6.238 -13.587 1.00 96.06 98 LYS A CA 1
ATOM 774 C C . LYS A 1 98 ? 16.503 5.967 -14.186 1.00 96.06 98 LYS A C 1
ATOM 776 O O . LYS A 1 98 ? 16.742 6.315 -15.338 1.00 96.06 98 LYS A O 1
ATOM 781 N N . LYS A 1 99 ? 17.396 5.301 -13.443 1.00 94.94 99 LYS A N 1
ATOM 782 C CA . LYS A 1 99 ? 18.720 4.913 -13.954 1.00 94.94 99 LYS A CA 1
ATOM 783 C C . LYS A 1 99 ? 18.613 3.953 -15.144 1.00 94.94 99 LYS A C 1
ATOM 785 O O . LYS A 1 99 ? 19.266 4.182 -16.155 1.00 94.94 99 LYS A O 1
ATOM 790 N N . ASN A 1 100 ? 17.779 2.919 -15.037 1.00 94.62 100 ASN A N 1
ATOM 791 C CA . ASN A 1 100 ? 17.587 1.941 -16.112 1.00 94.62 100 ASN A CA 1
ATOM 792 C C . ASN A 1 100 ? 16.959 2.572 -17.359 1.00 94.62 100 ASN A C 1
ATOM 794 O O . ASN A 1 100 ? 17.407 2.302 -18.469 1.00 94.62 100 ASN A O 1
ATOM 798 N N . TYR A 1 101 ? 15.950 3.427 -17.173 1.00 94.75 101 TYR A N 1
ATOM 799 C CA . TYR A 1 101 ? 15.326 4.164 -18.265 1.00 94.75 101 TYR A CA 1
ATOM 800 C C . TYR A 1 101 ? 16.357 5.035 -18.980 1.00 94.75 101 TYR A C 1
ATOM 802 O O . TYR A 1 101 ? 16.501 4.915 -20.189 1.00 94.75 101 TYR A O 1
ATOM 810 N N . ASN A 1 102 ? 17.126 5.838 -18.238 1.00 95.06 102 ASN A N 1
ATOM 811 C CA . ASN A 1 102 ? 18.147 6.709 -18.818 1.00 95.06 102 ASN A CA 1
ATOM 812 C C . ASN A 1 102 ? 19.219 5.925 -19.588 1.00 95.06 102 ASN A C 1
ATOM 814 O O . ASN A 1 102 ? 19.554 6.319 -20.699 1.00 95.06 102 ASN A O 1
ATOM 818 N N . ALA A 1 103 ? 19.723 4.817 -19.033 1.00 96.25 103 ALA A N 1
ATOM 819 C CA . ALA A 1 103 ? 20.730 3.987 -19.696 1.00 96.25 103 ALA A CA 1
ATOM 820 C C . ALA A 1 103 ? 20.201 3.387 -21.008 1.00 96.25 103 ALA A C 1
ATOM 822 O O . ALA A 1 103 ? 20.849 3.497 -22.043 1.00 96.25 103 ALA A O 1
ATOM 823 N N . ARG A 1 104 ? 18.985 2.827 -20.986 1.00 96.00 104 ARG A N 1
ATOM 824 C CA . ARG A 1 104 ? 18.344 2.287 -22.191 1.00 96.00 104 ARG A CA 1
ATOM 825 C C . ARG A 1 104 ? 18.069 3.378 -23.224 1.00 96.00 104 ARG A C 1
ATOM 827 O O . ARG A 1 104 ? 18.219 3.143 -24.415 1.00 96.00 104 ARG A O 1
ATOM 834 N N . ASN A 1 105 ? 17.663 4.567 -22.782 1.00 96.31 105 ASN A N 1
ATOM 835 C CA . ASN A 1 105 ? 17.438 5.691 -23.684 1.00 96.31 105 ASN A CA 1
ATOM 836 C C . ASN A 1 105 ? 18.746 6.145 -24.342 1.00 96.31 105 ASN A C 1
ATOM 838 O O . ASN A 1 105 ? 18.746 6.437 -25.530 1.00 96.31 105 ASN A O 1
ATOM 842 N N . GLN A 1 106 ? 19.851 6.171 -23.590 1.00 97.75 106 GLN A N 1
ATOM 843 C CA . GLN A 1 106 ? 21.170 6.489 -24.130 1.00 97.75 106 GLN A CA 1
ATOM 844 C C . GLN A 1 106 ? 21.601 5.465 -25.189 1.00 97.75 106 GLN A C 1
ATOM 846 O O . GLN A 1 106 ? 21.962 5.865 -26.289 1.00 97.75 106 GLN A O 1
ATOM 851 N N . GLU A 1 107 ? 21.482 4.167 -24.902 1.00 97.69 107 GLU A N 1
ATOM 852 C CA . GLU A 1 107 ? 21.792 3.096 -25.862 1.00 97.69 107 GLU A CA 1
ATOM 853 C C . GLU A 1 107 ? 20.949 3.217 -27.144 1.00 97.69 107 GLU A C 1
ATOM 855 O O . GLU A 1 107 ? 21.456 3.071 -28.254 1.00 97.69 107 GLU A O 1
ATOM 860 N N . VAL A 1 108 ? 19.660 3.547 -27.010 1.00 98.06 108 VAL A N 1
ATOM 861 C CA . VAL A 1 108 ? 18.781 3.793 -28.162 1.00 98.06 108 VAL A CA 1
ATOM 862 C C . VAL A 1 108 ? 19.262 4.983 -28.995 1.00 98.06 108 VAL A C 1
ATOM 864 O O . VAL A 1 108 ? 19.236 4.904 -30.223 1.00 98.06 108 VAL A O 1
ATOM 867 N N . GLU A 1 109 ? 19.695 6.077 -28.368 1.00 98.06 109 GLU A N 1
ATOM 868 C CA . GLU A 1 109 ? 20.232 7.230 -29.099 1.00 98.06 109 GLU A CA 1
ATOM 869 C C . GLU A 1 109 ? 21.574 6.918 -29.776 1.00 98.06 109 GLU A C 1
ATOM 871 O O . GLU A 1 109 ? 21.770 7.293 -30.932 1.00 98.06 109 GLU A O 1
ATOM 876 N N . GLU A 1 110 ? 22.461 6.166 -29.123 1.00 98.00 110 GLU A N 1
ATOM 877 C CA . GLU A 1 110 ? 23.724 5.701 -29.714 1.00 98.00 110 GLU A CA 1
ATOM 878 C C . GLU A 1 110 ? 23.474 4.806 -30.940 1.00 98.00 110 GLU A C 1
ATOM 880 O O . GLU A 1 110 ? 24.065 5.013 -32.002 1.00 98.00 110 GLU A O 1
ATOM 885 N N . LEU A 1 111 ? 22.528 3.865 -30.848 1.00 98.25 111 LEU A N 1
ATOM 886 C CA . LEU A 1 111 ? 22.146 3.013 -31.976 1.00 98.25 111 LEU A CA 1
ATOM 887 C C . LEU A 1 111 ? 21.537 3.813 -33.132 1.00 98.25 111 LEU A C 1
ATOM 889 O O . LEU A 1 111 ? 21.837 3.528 -34.291 1.00 98.25 111 LEU A O 1
ATOM 893 N N . LYS A 1 112 ? 20.708 4.826 -32.852 1.00 98.19 112 LYS A N 1
ATOM 894 C CA . LYS A 1 112 ? 20.160 5.707 -33.898 1.00 98.19 112 LYS A CA 1
ATOM 895 C C . LYS A 1 112 ? 21.261 6.456 -34.644 1.00 98.19 112 LYS A C 1
ATOM 897 O O . LYS A 1 112 ? 21.197 6.543 -35.869 1.00 98.19 112 LYS A O 1
ATOM 902 N N . GLN A 1 113 ? 22.257 6.977 -33.925 1.00 98.31 113 GLN A N 1
ATOM 903 C CA . GLN A 1 113 ? 23.401 7.659 -34.535 1.00 98.31 113 GLN A CA 1
ATOM 904 C C . GLN A 1 113 ? 24.193 6.706 -35.431 1.00 98.31 113 GLN A C 1
ATOM 906 O O . GLN A 1 113 ? 24.462 7.034 -36.585 1.00 98.31 113 GLN A O 1
ATOM 911 N N . LEU A 1 114 ? 24.477 5.497 -34.945 1.00 98.44 114 LEU A N 1
ATOM 912 C CA . LEU A 1 114 ? 25.195 4.484 -35.714 1.00 98.44 114 LEU A CA 1
ATOM 913 C C . LEU A 1 114 ? 24.428 4.061 -36.978 1.00 98.44 114 LEU A C 1
ATOM 915 O O . LEU A 1 114 ? 25.012 3.906 -38.050 1.00 98.44 114 LEU A O 1
ATOM 919 N N . VAL A 1 115 ? 23.104 3.904 -36.884 1.00 98.44 115 VAL A N 1
ATOM 920 C CA . VAL A 1 115 ? 22.252 3.621 -38.049 1.00 98.44 115 VAL A CA 1
ATOM 921 C C . VAL A 1 115 ? 22.320 4.760 -39.068 1.00 98.44 115 VAL A C 1
ATOM 923 O O . VAL A 1 115 ? 22.445 4.487 -40.261 1.00 98.44 115 VAL A O 1
ATOM 926 N N . ALA A 1 116 ? 22.272 6.018 -38.624 1.00 98.25 116 ALA A N 1
ATOM 927 C CA . ALA A 1 116 ? 22.389 7.172 -39.514 1.00 98.25 116 ALA A CA 1
ATOM 928 C C . ALA A 1 116 ? 23.755 7.211 -40.224 1.00 98.25 116 ALA A C 1
ATOM 930 O O . ALA A 1 116 ? 23.807 7.424 -41.437 1.00 98.25 116 ALA A O 1
ATOM 931 N N . GLU A 1 117 ? 24.840 6.920 -39.501 1.00 98.50 117 GLU A N 1
ATOM 932 C CA . GLU A 1 117 ? 26.190 6.823 -40.067 1.00 98.50 117 GLU A CA 1
ATOM 933 C C . GLU A 1 117 ? 26.271 5.731 -41.146 1.00 98.50 117 GLU A C 1
ATOM 935 O O . GLU A 1 117 ? 26.730 5.978 -42.266 1.00 98.50 117 GLU A O 1
ATOM 940 N N . TYR A 1 118 ? 25.758 4.528 -40.863 1.00 98.38 118 TYR A N 1
ATOM 941 C CA . TYR A 1 118 ? 25.733 3.447 -41.850 1.00 98.38 118 TYR A CA 1
ATOM 942 C C . TYR A 1 118 ? 24.886 3.790 -43.080 1.00 98.38 118 TYR A C 1
ATOM 944 O O . TYR A 1 118 ? 25.278 3.457 -44.200 1.00 98.38 118 TYR A O 1
ATOM 952 N N . GLN A 1 119 ? 23.757 4.482 -42.907 1.00 98.38 119 GLN A N 1
ATOM 953 C CA . GLN A 1 119 ? 22.919 4.938 -44.021 1.00 98.38 119 GLN A CA 1
ATOM 954 C C . GLN A 1 119 ? 23.630 5.968 -44.912 1.00 98.38 119 GLN A C 1
ATOM 956 O O . GLN A 1 119 ? 23.453 5.965 -46.132 1.00 98.38 119 GLN A O 1
ATOM 961 N N . GLU A 1 120 ? 24.428 6.866 -44.337 1.00 98.06 120 GLU A N 1
ATOM 962 C CA . GLU A 1 120 ? 25.232 7.827 -45.100 1.00 98.06 120 GLU A CA 1
ATOM 963 C C . GLU A 1 120 ? 26.388 7.147 -45.841 1.00 98.06 120 GLU A C 1
ATOM 965 O O . GLU A 1 120 ? 26.627 7.414 -47.026 1.00 98.06 120 GLU A O 1
ATOM 970 N N . ARG A 1 121 ? 27.060 6.199 -45.182 1.00 97.88 121 ARG A N 1
ATOM 971 C CA . ARG A 1 121 ? 28.127 5.410 -45.802 1.00 97.88 121 ARG A CA 1
ATOM 972 C C . ARG A 1 121 ? 27.609 4.560 -46.959 1.00 97.88 121 ARG A C 1
ATOM 974 O O . ARG A 1 121 ? 28.269 4.490 -47.996 1.00 97.88 121 ARG A O 1
ATOM 981 N N . LEU A 1 122 ? 26.424 3.966 -46.811 1.00 97.94 122 LEU A N 1
ATOM 982 C CA . LEU A 1 122 ? 25.766 3.220 -47.881 1.00 97.94 122 LEU A CA 1
ATOM 983 C C . LEU A 1 122 ? 25.455 4.129 -49.076 1.00 97.94 122 LEU A C 1
ATOM 985 O O . LEU A 1 122 ? 25.882 3.813 -50.182 1.00 97.94 122 LEU A O 1
ATOM 989 N N . ARG A 1 123 ? 24.834 5.297 -48.850 1.00 98.06 123 ARG A N 1
ATOM 990 C CA . ARG A 1 123 ? 24.579 6.287 -49.917 1.00 98.06 123 ARG A CA 1
ATOM 991 C C . ARG A 1 123 ? 25.852 6.702 -50.652 1.00 98.06 123 ARG A C 1
ATOM 993 O O . ARG A 1 123 ? 25.853 6.810 -51.875 1.00 98.06 123 ARG A O 1
ATOM 1000 N N . SER A 1 124 ? 26.944 6.912 -49.920 1.00 97.75 124 SER A N 1
ATOM 1001 C CA . SER A 1 124 ? 28.238 7.277 -50.511 1.00 97.75 124 SER A CA 1
ATOM 1002 C C . SER A 1 124 ? 28.802 6.156 -51.389 1.00 97.75 124 SER A C 1
ATOM 1004 O O . SER A 1 124 ? 29.286 6.408 -52.491 1.00 97.75 124 SER A O 1
ATOM 1006 N N . LEU A 1 125 ? 28.718 4.904 -50.929 1.00 97.44 125 LEU A N 1
ATOM 1007 C CA . LEU A 1 125 ? 29.146 3.736 -51.704 1.00 97.44 125 LEU A CA 1
ATOM 1008 C C . LEU A 1 125 ? 28.277 3.516 -52.945 1.00 97.44 125 LEU A C 1
ATOM 1010 O O . LEU A 1 125 ? 28.818 3.234 -54.012 1.00 97.44 125 LEU A O 1
ATOM 1014 N N . GLU A 1 126 ? 26.961 3.682 -52.830 1.00 96.50 126 GLU A N 1
ATOM 1015 C CA . GLU A 1 126 ? 26.029 3.615 -53.959 1.00 96.50 126 GLU A CA 1
ATOM 1016 C C . GLU A 1 126 ? 26.354 4.682 -55.011 1.00 96.50 126 GLU A C 1
ATOM 1018 O O . GLU A 1 126 ? 26.445 4.369 -56.201 1.00 96.50 126 GLU A O 1
ATOM 1023 N N . MET A 1 127 ? 26.610 5.922 -54.579 1.00 96.50 127 MET A N 1
ATOM 1024 C CA . MET A 1 127 ? 27.013 7.015 -55.466 1.00 96.50 127 MET A CA 1
ATOM 1025 C C . MET A 1 127 ? 28.354 6.729 -56.152 1.00 96.50 127 MET A C 1
ATOM 1027 O O . MET A 1 127 ? 28.462 6.899 -57.366 1.00 96.50 127 MET A O 1
ATOM 1031 N N . ASN A 1 128 ? 29.356 6.247 -55.412 1.00 96.31 128 ASN A N 1
ATOM 1032 C CA . ASN A 1 128 ? 30.658 5.876 -55.973 1.00 96.31 128 ASN A CA 1
ATOM 1033 C C . ASN A 1 128 ? 30.535 4.737 -56.990 1.00 96.31 128 ASN A C 1
ATOM 1035 O O . ASN A 1 128 ? 31.125 4.796 -58.066 1.00 96.31 128 ASN A O 1
ATOM 1039 N N . ASN A 1 129 ? 29.742 3.708 -56.681 1.00 95.56 129 ASN A N 1
ATOM 1040 C CA . ASN A 1 129 ? 29.519 2.597 -57.598 1.00 95.56 129 ASN A CA 1
ATOM 1041 C C . ASN A 1 129 ? 28.830 3.073 -58.883 1.00 95.56 129 ASN A C 1
ATOM 1043 O O . ASN A 1 129 ? 29.262 2.719 -59.977 1.00 95.56 129 ASN A O 1
ATOM 1047 N N . TYR A 1 130 ? 27.816 3.935 -58.762 1.00 95.94 130 TYR A N 1
ATOM 1048 C CA . TYR A 1 130 ? 27.159 4.551 -59.912 1.00 95.94 130 TYR A CA 1
ATOM 1049 C C . TYR A 1 130 ? 28.139 5.379 -60.756 1.00 95.94 130 TYR A C 1
ATOM 1051 O O . TYR A 1 130 ? 28.200 5.208 -61.974 1.00 95.94 130 TYR A O 1
ATOM 1059 N N . ALA A 1 131 ? 28.941 6.228 -60.108 1.00 94.38 131 ALA A N 1
ATOM 1060 C CA . ALA A 1 131 ? 29.927 7.082 -60.762 1.00 94.38 131 ALA A CA 1
ATOM 1061 C C . ALA A 1 131 ? 31.011 6.289 -61.504 1.00 94.38 131 ALA A C 1
ATOM 1063 O O . ALA A 1 131 ? 31.500 6.765 -62.520 1.00 94.38 131 ALA A O 1
ATOM 1064 N N . LEU A 1 132 ? 31.366 5.088 -61.036 1.00 93.31 132 LEU A N 1
ATOM 1065 C CA . LEU A 1 132 ? 32.297 4.190 -61.728 1.00 93.31 132 LEU A CA 1
ATOM 1066 C C . LEU A 1 132 ? 31.616 3.383 -62.840 1.00 93.31 132 LEU A C 1
ATOM 1068 O O . LEU A 1 132 ? 32.186 3.197 -63.912 1.00 93.31 132 LEU A O 1
ATOM 1072 N N . ARG A 1 133 ? 30.387 2.912 -62.610 1.00 93.50 133 ARG A N 1
ATOM 1073 C CA . ARG A 1 133 ? 29.648 2.073 -63.562 1.00 93.50 133 ARG A CA 1
ATOM 1074 C C . ARG A 1 133 ? 29.304 2.814 -64.852 1.00 93.50 133 ARG A C 1
ATOM 1076 O O . ARG A 1 133 ? 29.399 2.219 -65.920 1.00 93.50 133 ARG A O 1
ATOM 1083 N N . ILE A 1 134 ? 28.905 4.084 -64.769 1.00 89.88 134 ILE A N 1
ATOM 1084 C CA . ILE A 1 134 ? 28.477 4.858 -65.945 1.00 89.88 134 ILE A CA 1
ATOM 1085 C C . ILE A 1 134 ? 29.620 5.061 -66.962 1.00 89.88 134 ILE A C 1
ATOM 1087 O O . ILE A 1 134 ? 29.412 4.719 -68.127 1.00 89.88 134 ILE A O 1
ATOM 1091 N N . PRO A 1 135 ? 30.824 5.536 -66.580 1.00 87.06 135 PRO A N 1
ATOM 1092 C CA . PRO A 1 135 ? 31.955 5.641 -67.501 1.00 87.06 135 PRO A CA 1
ATOM 1093 C C . PRO A 1 135 ? 32.402 4.296 -68.068 1.00 87.06 135 PRO A C 1
ATOM 1095 O O . PRO A 1 135 ? 32.738 4.233 -69.244 1.00 87.06 135 PRO A O 1
ATOM 1098 N N . LEU A 1 136 ? 32.380 3.222 -67.268 1.00 87.12 136 LEU A N 1
ATOM 1099 C CA . LEU A 1 136 ? 32.722 1.879 -67.750 1.00 87.12 136 LEU A CA 1
ATOM 1100 C C . LEU A 1 136 ? 31.758 1.421 -68.850 1.00 87.12 136 LEU A C 1
ATOM 1102 O O . LEU A 1 136 ? 32.200 1.043 -69.928 1.00 87.12 136 LEU A O 1
ATOM 1106 N N . GLN A 1 137 ? 30.448 1.558 -68.631 1.00 87.94 137 GLN A N 1
ATOM 1107 C CA . GLN A 1 137 ? 29.448 1.251 -69.659 1.00 87.94 137 GLN A CA 1
ATOM 1108 C C . GLN A 1 137 ? 29.630 2.120 -70.909 1.00 87.94 137 GLN A C 1
ATOM 1110 O O . GLN A 1 137 ? 29.539 1.629 -72.030 1.00 87.94 137 GLN A O 1
ATOM 1115 N N . GLN A 1 138 ? 29.913 3.413 -70.744 1.00 84.25 138 GLN A N 1
ATOM 1116 C CA . GLN A 1 138 ? 30.180 4.302 -71.876 1.00 84.25 138 GLN A CA 1
ATOM 1117 C C . GLN A 1 138 ? 31.441 3.894 -72.649 1.00 84.25 138 GLN A C 1
ATOM 1119 O O . GLN A 1 138 ? 31.408 3.916 -73.876 1.00 84.25 138 GLN A O 1
ATOM 1124 N N . ALA A 1 139 ? 32.516 3.489 -71.966 1.00 81.06 139 ALA A N 1
ATOM 1125 C CA . ALA A 1 139 ? 33.738 2.988 -72.591 1.00 81.06 139 ALA A CA 1
ATOM 1126 C C . ALA A 1 139 ? 33.499 1.672 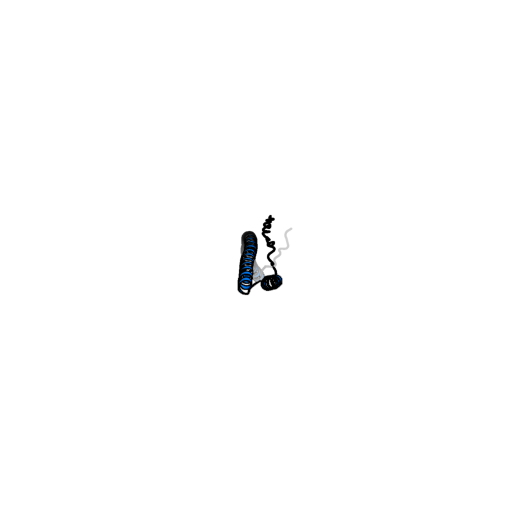-73.345 1.00 81.06 139 ALA A C 1
ATOM 1128 O O . ALA A 1 139 ? 33.985 1.532 -74.462 1.00 81.06 139 ALA A O 1
ATOM 1129 N N . ASP A 1 140 ? 32.692 0.756 -72.804 1.00 73.88 140 ASP A N 1
ATOM 1130 C CA . ASP A 1 140 ? 32.308 -0.482 -73.493 1.00 73.88 140 ASP A CA 1
ATOM 1131 C C . ASP A 1 140 ? 31.469 -0.197 -74.752 1.00 73.88 140 ASP A C 1
ATOM 1133 O O . ASP A 1 140 ? 31.670 -0.809 -75.800 1.00 73.88 140 ASP A O 1
ATOM 1137 N N . HIS A 1 141 ? 30.551 0.774 -74.689 1.00 68.75 141 HIS A N 1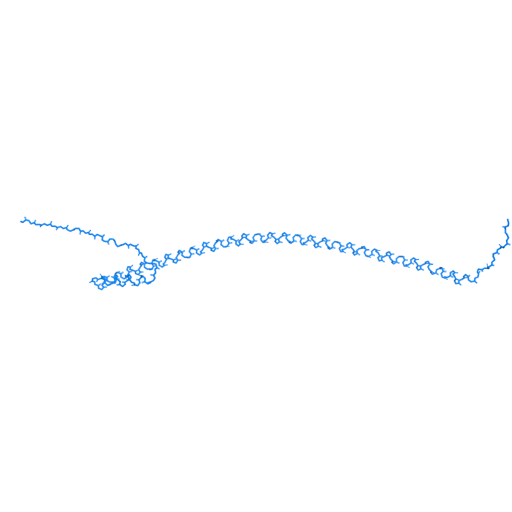
ATOM 1138 C CA . HIS A 1 141 ? 29.713 1.156 -75.831 1.00 68.75 141 HIS A CA 1
ATOM 1139 C C . HIS A 1 141 ? 30.459 1.984 -76.893 1.00 68.75 141 HIS A C 1
ATOM 1141 O O . HIS A 1 141 ? 30.164 1.861 -78.082 1.00 68.75 141 HIS A O 1
ATOM 1147 N N . GLN A 1 142 ? 31.422 2.821 -76.493 1.00 64.44 142 GLN A N 1
ATOM 1148 C CA . GLN A 1 142 ? 32.293 3.581 -77.403 1.00 64.44 142 GLN A CA 1
ATOM 1149 C C . GLN A 1 142 ? 33.475 2.735 -77.923 1.00 64.44 142 GLN A C 1
ATOM 1151 O O . GLN A 1 142 ? 34.046 3.045 -78.968 1.00 64.44 142 GLN A O 1
ATOM 1156 N N . GLY A 1 143 ? 33.806 1.640 -77.233 1.00 55.09 143 GLY A N 1
ATOM 1157 C CA . GLY A 1 143 ? 34.896 0.702 -77.508 1.00 55.09 143 GLY A CA 1
ATOM 1158 C C . GLY A 1 143 ? 34.649 -0.299 -78.637 1.00 55.09 143 GLY A C 1
ATOM 1159 O O . GLY A 1 143 ? 35.490 -1.162 -78.871 1.00 55.09 143 GLY A O 1
ATOM 1160 N N . ASN A 1 144 ? 33.582 -0.149 -79.427 1.00 49.72 144 ASN A N 1
ATOM 1161 C CA . ASN A 1 144 ? 33.412 -0.881 -80.692 1.00 49.72 144 ASN A CA 1
ATOM 1162 C C . ASN A 1 144 ? 34.318 -0.363 -81.835 1.00 49.72 144 ASN A C 1
ATOM 1164 O O . ASN A 1 144 ? 34.060 -0.617 -83.009 1.00 49.72 144 ASN A O 1
ATOM 1168 N N . SER A 1 145 ? 35.399 0.340 -81.487 1.00 51.81 145 SER A N 1
ATOM 1169 C CA . SER A 1 145 ? 36.466 0.759 -82.398 1.00 51.81 145 SER A CA 1
ATOM 1170 C C . SER A 1 145 ? 37.861 0.502 -81.810 1.00 51.81 145 SER A C 1
ATOM 1172 O O . SER A 1 145 ? 38.792 1.263 -82.061 1.00 51.81 145 SER A O 1
ATOM 1174 N N . ILE A 1 146 ? 38.038 -0.564 -81.016 1.00 56.88 146 ILE A N 1
ATOM 1175 C CA . ILE A 1 146 ? 39.386 -1.090 -80.750 1.00 56.88 146 ILE A CA 1
ATOM 1176 C C . ILE A 1 146 ? 39.870 -1.740 -82.058 1.00 56.88 146 ILE A C 1
ATOM 1178 O O . ILE A 1 146 ? 39.286 -2.741 -82.483 1.00 56.88 146 ILE A O 1
ATOM 1182 N N . PRO A 1 147 ? 40.910 -1.210 -82.734 1.00 50.44 147 PRO A N 1
ATOM 1183 C CA . PRO A 1 147 ? 41.500 -1.895 -83.867 1.00 50.44 147 PRO A CA 1
ATOM 1184 C C . PRO A 1 147 ? 42.124 -3.169 -83.314 1.00 50.44 147 PRO A C 1
ATOM 1186 O O . PRO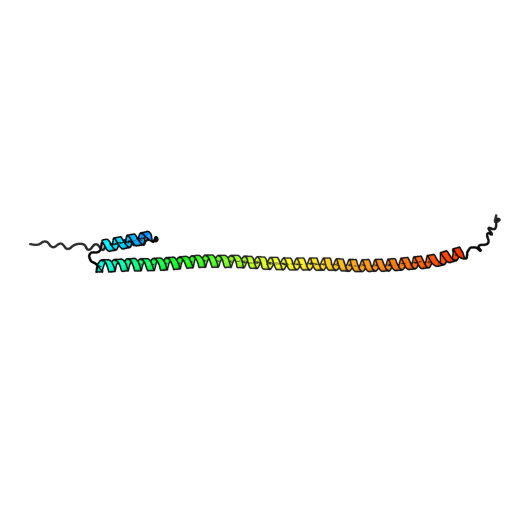 A 1 147 ? 42.987 -3.125 -82.439 1.00 50.44 147 PRO A O 1
ATOM 1189 N N . ASN A 1 148 ? 41.662 -4.303 -83.818 1.00 49.62 148 ASN A N 1
ATOM 1190 C CA . ASN A 1 148 ? 42.117 -5.636 -83.458 1.00 49.62 148 ASN A CA 1
ATOM 1191 C C . ASN A 1 148 ? 43.536 -5.892 -84.015 1.00 49.62 148 ASN A C 1
ATOM 1193 O O . ASN A 1 148 ? 43.746 -6.809 -84.803 1.00 49.62 148 ASN A O 1
ATOM 1197 N N . HIS A 1 149 ? 44.504 -5.037 -83.680 1.00 55.12 149 HIS A N 1
ATOM 1198 C CA . HIS A 1 149 ? 45.879 -5.126 -84.156 1.00 55.12 149 HIS A CA 1
ATOM 1199 C C . HIS A 1 149 ? 46.772 -5.653 -83.034 1.00 55.12 149 HIS A C 1
ATOM 1201 O O . HIS A 1 149 ? 47.533 -4.925 -82.400 1.00 55.12 149 HIS A O 1
ATOM 1207 N N . PHE A 1 150 ? 46.671 -6.957 -82.788 1.00 59.50 150 PHE A N 1
ATOM 1208 C CA . PHE A 1 150 ? 47.772 -7.690 -82.178 1.00 59.50 150 PHE A CA 1
ATOM 1209 C C . PHE A 1 150 ? 48.917 -7.693 -83.192 1.00 59.50 150 PHE A C 1
ATOM 1211 O O . PHE A 1 150 ? 48.792 -8.312 -84.244 1.00 59.50 150 PHE A O 1
ATOM 1218 N N . CYS A 1 151 ? 50.005 -6.974 -82.913 1.00 55.53 151 CYS A N 1
ATOM 1219 C CA . CYS A 1 151 ? 51.242 -7.117 -83.678 1.00 55.53 151 CYS A CA 1
ATOM 1220 C C . CYS A 1 151 ? 51.846 -8.496 -83.369 1.00 55.53 151 CYS A C 1
ATOM 1222 O O . CYS A 1 151 ? 52.242 -8.718 -82.223 1.00 55.53 151 CYS A O 1
ATOM 1224 N N . PRO A 1 152 ? 51.930 -9.420 -84.342 1.00 60.97 152 PRO A N 1
ATOM 1225 C CA . PRO A 1 152 ? 52.541 -10.717 -84.143 1.00 60.97 152 PRO A CA 1
ATOM 1226 C C . PRO A 1 152 ? 53.964 -10.661 -84.696 1.00 60.97 152 PRO A C 1
ATOM 1228 O O . PRO A 1 152 ? 54.192 -11.143 -85.794 1.00 60.97 152 PRO A O 1
ATOM 1231 N N . ASP A 1 153 ? 54.883 -10.003 -83.992 1.00 52.84 153 ASP A N 1
ATOM 1232 C CA . ASP A 1 153 ? 56.305 -10.379 -83.999 1.00 52.84 153 ASP A CA 1
ATOM 1233 C C . ASP A 1 153 ? 57.101 -9.460 -83.070 1.00 52.84 153 ASP A C 1
ATOM 1235 O O . ASP A 1 153 ? 57.292 -8.282 -83.373 1.00 52.84 153 ASP A O 1
ATOM 1239 N N . VAL A 1 154 ? 57.580 -10.000 -81.951 1.00 49.91 154 VAL A N 1
ATOM 1240 C CA . VAL A 1 154 ? 58.801 -9.520 -81.293 1.00 49.91 154 VAL A CA 1
ATOM 1241 C C . VAL A 1 154 ? 59.486 -10.759 -80.713 1.00 49.91 154 VAL A C 1
ATOM 1243 O O . VAL A 1 154 ? 59.065 -11.273 -79.675 1.00 49.91 154 VAL A O 1
ATOM 1246 N N . PHE A 1 155 ? 60.484 -11.260 -81.443 1.00 48.78 155 PHE A N 1
ATOM 1247 C CA . PHE A 1 155 ? 61.548 -12.118 -80.919 1.00 48.78 155 PHE A CA 1
ATOM 1248 C C . PHE A 1 155 ? 62.513 -11.304 -80.050 1.00 48.78 155 PHE A C 1
ATOM 1250 O O . PHE A 1 155 ? 62.733 -10.112 -80.375 1.00 48.78 155 PHE A O 1
#

Sequence (155 aa):
MRQLETTTSEDASTPSNLPVDGAKWDELLVNEMMNSTSVDDAKFRARKVLENFETSIRTESAENTDKEKIILKEEIGRLAKENVILKRAVAIQHVRQKKNYNARNQEVEELKQLVAEYQERLRSLEMNNYALRIPLQQADHQGNSIPNHFCPDVF

pLDDT: mean 83.86, std 20.4, range [31.98, 98.62]